Protein AF-A0A5J4XWK2-F1 (afdb_monomer)

Nearest PDB structures (foldseek):
  2ktv-assembly1_A  TM=3.566E-01  e=5.153E+00  Homo sapiens
  7o80-assembly1_By  TM=2.526E-01  e=8.162E+00  Oryctolagus cuniculus
  2cu1-assembly1_A  TM=2.802E-01  e=8.162E+00  Homo sapiens

Secondary structure (DSSP, 8-state):
--PPP-PPPP--------S-HHHHHHHHHHHHHHHTTS--HHHHHHHHHHHHHHHHHHHHHHTT---TTTT-EE-TTT--EESEEEEEE-STT-PPEEEEHHHHHHHSTT-TT--TT-TT-EEEEEEE-HHHHTTS-STTSS-------SS-SS---------

Solvent-accessible surface area (backbone atoms only — not comparable to full-atom values): 10578 Å² total; per-residue (Å²): 143,81,86,84,81,84,83,75,85,81,82,76,78,80,80,72,79,76,86,65,71,66,67,55,52,56,49,53,52,54,55,54,60,50,59,69,70,73,57,50,74,65,55,52,49,54,51,50,50,52,52,51,51,54,51,48,52,56,48,35,52,72,75,62,66,56,62,90,72,55,70,46,46,61,17,75,85,74,67,46,73,37,52,54,31,36,32,28,24,69,45,93,80,71,52,80,40,38,28,32,73,80,56,40,41,75,60,21,75,68,39,80,77,34,38,92,92,28,78,53,29,40,75,65,54,79,46,68,26,72,80,56,65,80,69,66,75,79,84,74,66,93,70,85,76,77,88,82,86,82,88,84,88,82,88,90,87,86,85,88,83,78,137

pLDDT: mean 73.89, std 17.52, range [43.47, 96.62]

Sequence (163 aa):
MQGMQFSHPHKVPCLCKQLTTVTTRVHLGRVMATALRNETPEQRAARKEQIKAQKADKRARREGHVPDEYGQKQCSLCDQLKDLLIRCQIDKTEKWHMVCGKCWKKVSGGVVDGDDDHPDYRYGGLWKNLHKADKLPDSLHEGDIRADSLDNLETHHANQGTP

Foldseek 3Di:
DDDDDDDDDDDDDPPPPDDDPPVVVVVVVVVVVVVVVPDDPVNVVVVVVVVVVVVVVVVCLVVLVDDPQPQFDAFPPPRDTDQKWWWKFQDPVPDTGTHDPVVVCVRQVVDQCRDPVRPRIDTDDMHGRPSCPVPDPPPPPPDPPDPPPDPPPDDDDDDDDDD

Structure (mmCIF, N/CA/C/O backbone):
data_AF-A0A5J4XWK2-F1
#
_entry.id   AF-A0A5J4XWK2-F1
#
loop_
_atom_site.group_PDB
_atom_site.id
_atom_site.type_symbol
_atom_site.label_atom_id
_atom_site.label_alt_id
_atom_site.label_comp_id
_atom_site.label_asym_id
_atom_site.label_entity_id
_atom_site.label_seq_id
_atom_site.pdbx_PDB_ins_code
_atom_site.Cartn_x
_atom_site.Cartn_y
_atom_site.Cartn_z
_atom_site.occupancy
_atom_site.B_iso_or_equiv
_atom_site.auth_seq_id
_atom_site.auth_comp_id
_atom_site.auth_asym_id
_atom_site.auth_atom_id
_atom_site.pdbx_PDB_model_num
ATOM 1 N N . MET A 1 1 ? -8.600 28.189 -50.561 1.00 47.72 1 MET A N 1
ATOM 2 C CA . MET A 1 1 ? -9.198 28.811 -49.360 1.00 47.72 1 MET A CA 1
ATOM 3 C C . MET A 1 1 ? -10.215 27.854 -48.754 1.00 47.72 1 MET A C 1
ATOM 5 O O . MET A 1 1 ? -11.353 27.853 -49.192 1.00 47.72 1 MET A O 1
ATOM 9 N N . GLN A 1 2 ? -9.813 27.019 -47.794 1.00 49.72 2 GLN A N 1
ATOM 10 C CA . GLN A 1 2 ? -10.737 26.269 -46.934 1.00 49.72 2 GLN A CA 1
ATOM 11 C C . GLN A 1 2 ? -10.143 26.290 -45.523 1.00 49.72 2 GLN A C 1
ATOM 13 O O . GLN A 1 2 ? -9.110 25.679 -45.268 1.00 49.72 2 GLN A O 1
ATOM 18 N N . GLY A 1 3 ? -10.741 27.103 -44.651 1.00 44.50 3 GLY A N 1
ATOM 19 C CA . GLY A 1 3 ? -10.382 27.196 -43.241 1.00 44.50 3 GLY A CA 1
ATOM 20 C C . GLY A 1 3 ? -11.044 26.062 -42.469 1.00 44.50 3 GLY A C 1
ATOM 21 O O . GLY A 1 3 ? -12.269 25.970 -42.439 1.00 44.50 3 GLY A O 1
ATOM 22 N N . MET A 1 4 ? -10.236 25.200 -41.857 1.00 56.56 4 MET A N 1
ATOM 23 C CA . MET A 1 4 ? -10.709 24.197 -40.908 1.00 56.56 4 MET A CA 1
ATOM 24 C C . MET A 1 4 ? -10.939 24.870 -39.554 1.00 56.56 4 MET A C 1
ATOM 26 O O . MET A 1 4 ? -10.028 25.432 -38.949 1.00 56.56 4 MET A O 1
ATOM 30 N N . GLN A 1 5 ? -12.195 24.854 -39.120 1.00 53.56 5 GLN A N 1
ATOM 31 C CA . GLN A 1 5 ? -12.656 25.395 -37.849 1.00 53.56 5 GLN A CA 1
ATOM 32 C C . GLN A 1 5 ? -12.264 24.433 -36.717 1.00 53.56 5 GLN A C 1
ATOM 34 O O . GLN A 1 5 ? -12.588 23.249 -36.769 1.00 53.56 5 GLN A O 1
ATOM 39 N N . PHE A 1 6 ? -11.576 24.939 -35.691 1.00 45.97 6 PHE A N 1
ATOM 40 C CA . PHE A 1 6 ? -11.291 24.199 -34.461 1.00 45.97 6 PHE A CA 1
ATOM 41 C C . PHE A 1 6 ? -12.474 24.317 -33.488 1.00 45.97 6 PHE A C 1
ATOM 43 O O . PHE A 1 6 ? -12.708 25.361 -32.871 1.00 45.97 6 PHE A O 1
ATOM 50 N N . SER A 1 7 ? -13.220 23.226 -33.346 1.00 57.22 7 SER A N 1
ATOM 51 C CA . SER A 1 7 ? -14.280 23.055 -32.352 1.00 57.22 7 SER A CA 1
ATOM 52 C C . SER A 1 7 ? -13.683 23.029 -30.942 1.00 57.22 7 SER A C 1
ATOM 54 O O . SER A 1 7 ? -12.897 22.146 -30.603 1.00 57.22 7 SER A O 1
ATOM 56 N N . HIS A 1 8 ? -14.055 23.999 -30.110 1.00 60.34 8 HIS A N 1
ATOM 57 C CA . HIS A 1 8 ? -13.674 24.055 -28.698 1.00 60.34 8 HIS A CA 1
ATOM 58 C C . HIS A 1 8 ? -14.470 23.014 -27.885 1.00 60.34 8 HIS A C 1
ATOM 60 O O . HIS A 1 8 ? -15.675 22.876 -28.111 1.00 60.34 8 HIS A O 1
ATOM 66 N N . PRO A 1 9 ? -13.875 22.315 -26.901 1.00 58.69 9 PRO A N 1
ATOM 67 C CA . PRO A 1 9 ? -14.642 21.467 -25.998 1.00 58.69 9 PRO A CA 1
ATOM 68 C C . PRO A 1 9 ? -15.485 22.318 -25.039 1.00 58.69 9 PRO A C 1
ATOM 70 O O . PRO A 1 9 ? -14.985 23.190 -24.325 1.00 58.69 9 PRO A O 1
ATOM 73 N N . HIS A 1 10 ? -16.787 22.035 -25.019 1.00 52.84 10 HIS A N 1
ATOM 74 C CA . HIS A 1 10 ? -17.745 22.631 -24.099 1.00 52.84 10 HIS A CA 1
ATOM 75 C C . HIS A 1 10 ? -17.364 22.330 -22.645 1.00 52.84 10 HIS A C 1
ATOM 77 O O . HIS A 1 10 ? -17.286 21.184 -22.203 1.00 52.84 10 HIS A O 1
ATOM 83 N N . LYS A 1 11 ? -17.163 23.409 -21.891 1.00 52.50 11 LYS A N 1
ATOM 84 C CA . LYS A 1 11 ? -16.982 23.434 -20.443 1.00 52.50 11 LYS A CA 1
ATOM 85 C C . LYS A 1 11 ? -18.286 22.954 -19.790 1.00 52.50 11 LYS A C 1
ATOM 87 O O . LYS A 1 11 ? -19.243 23.716 -19.704 1.00 52.50 11 LYS A O 1
ATOM 92 N N . VAL A 1 12 ? -18.347 21.694 -19.360 1.00 61.22 12 VAL A N 1
ATOM 93 C CA . VAL A 1 12 ? -19.447 21.190 -18.521 1.00 61.22 12 VAL A CA 1
ATOM 94 C C . VAL A 1 12 ? -19.398 21.905 -17.166 1.00 61.22 12 VAL A C 1
ATOM 96 O O . VAL A 1 12 ? -18.394 21.780 -16.458 1.00 61.22 12 VAL A O 1
ATOM 99 N N . PRO A 1 13 ? -20.434 22.667 -16.768 1.00 53.72 13 PRO A N 1
ATOM 100 C CA . PRO A 1 13 ? -20.499 23.202 -15.421 1.00 53.72 13 PRO A CA 1
ATOM 101 C C . PRO A 1 13 ? -20.712 22.049 -14.437 1.00 53.72 13 PRO A C 1
ATOM 103 O O . PRO A 1 13 ? -21.704 21.323 -14.485 1.00 53.72 13 PRO A O 1
ATOM 106 N N . CYS A 1 14 ? -19.752 21.896 -13.527 1.00 43.47 14 CYS A N 1
ATOM 107 C CA . CYS A 1 14 ? -19.886 21.088 -12.328 1.00 43.47 14 CYS A CA 1
ATOM 108 C C . CYS A 1 14 ? -21.063 21.640 -11.510 1.00 43.47 14 CYS A C 1
ATOM 110 O O . CYS A 1 14 ? -20.942 22.676 -10.853 1.00 43.47 14 CYS A O 1
ATOM 112 N N . LEU A 1 15 ? -22.211 20.957 -11.560 1.00 52.22 15 LEU A N 1
ATOM 113 C CA . LEU A 1 15 ? -23.298 21.119 -10.597 1.00 52.22 15 LEU A CA 1
ATOM 114 C C . LEU A 1 15 ? -22.803 20.615 -9.234 1.00 52.22 15 LEU A C 1
ATOM 116 O O . LEU A 1 15 ? -23.097 19.503 -8.792 1.00 52.22 15 LEU A O 1
ATOM 120 N N . CYS A 1 16 ? -22.013 21.459 -8.574 1.00 46.78 16 CYS A N 1
ATOM 121 C CA . CYS A 1 16 ? -21.801 21.416 -7.141 1.00 46.78 16 CYS A CA 1
ATOM 122 C C . CYS A 1 16 ? -23.183 21.504 -6.488 1.00 46.78 16 CYS A C 1
ATOM 124 O O . CYS A 1 16 ? -23.835 22.548 -6.502 1.00 46.78 16 CYS A O 1
ATOM 126 N N . LYS A 1 17 ? -23.659 20.357 -6.003 1.00 52.34 17 LYS A N 1
ATOM 127 C CA . LYS A 1 17 ? -24.935 20.186 -5.318 1.00 52.34 17 LYS A CA 1
ATOM 128 C C . LYS A 1 17 ? -25.009 21.171 -4.155 1.00 52.34 17 LYS A C 1
ATOM 130 O O . LYS A 1 17 ? -24.355 21.003 -3.129 1.00 52.34 17 LYS A O 1
ATOM 135 N N . GLN A 1 18 ? -25.817 22.202 -4.343 1.00 53.28 18 GLN A N 1
ATOM 136 C CA . GLN A 1 18 ? -26.178 23.157 -3.315 1.00 53.28 18 GLN A CA 1
ATOM 137 C C . GLN A 1 18 ? -27.017 22.447 -2.234 1.00 53.28 18 GLN A C 1
ATOM 139 O O . GLN A 1 18 ? -28.045 21.843 -2.516 1.00 53.28 18 GLN A O 1
ATOM 144 N N . LEU A 1 19 ? -26.534 22.527 -0.991 1.00 52.94 19 LEU A N 1
ATOM 145 C CA . LEU A 1 19 ? -27.322 22.811 0.217 1.00 52.94 19 LEU A CA 1
ATOM 146 C C . LEU A 1 19 ? -28.577 21.945 0.494 1.00 52.94 19 LEU A C 1
ATOM 148 O O . LEU A 1 19 ? -29.699 22.421 0.393 1.00 52.94 19 LEU A O 1
ATOM 152 N N . THR A 1 20 ? -28.398 20.719 1.008 1.00 52.94 20 THR A N 1
ATOM 153 C CA . THR A 1 20 ? -29.432 20.006 1.814 1.00 52.94 20 THR A CA 1
ATOM 154 C C . THR A 1 20 ? -28.870 19.257 3.039 1.00 52.94 20 THR A C 1
ATOM 156 O O . THR A 1 20 ? -29.574 18.520 3.733 1.00 52.94 20 THR A O 1
ATOM 159 N N . THR A 1 21 ? -27.592 19.453 3.364 1.00 52.62 21 THR A N 1
ATOM 160 C CA . THR A 1 21 ? -26.864 18.681 4.389 1.00 52.62 21 THR A CA 1
ATOM 161 C C . THR A 1 21 ? -27.177 19.068 5.837 1.00 52.62 21 THR A C 1
ATOM 163 O O . THR A 1 21 ? -26.864 18.302 6.746 1.00 52.62 21 THR A O 1
ATOM 166 N N . 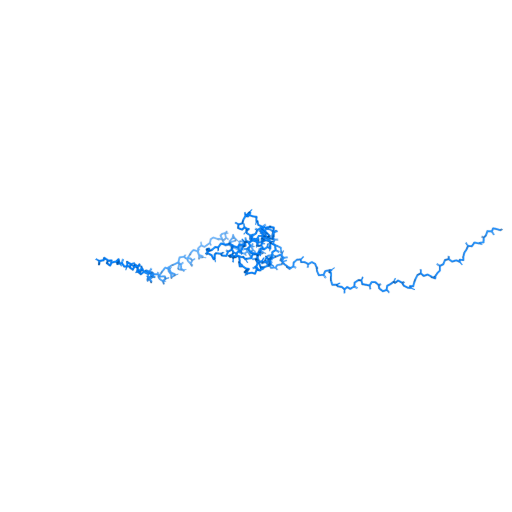VAL A 1 22 ? -27.792 20.226 6.091 1.00 52.53 22 VAL A N 1
ATOM 167 C CA . VAL A 1 22 ? -28.034 20.704 7.467 1.00 52.53 22 VAL A CA 1
ATOM 168 C C . VAL A 1 22 ? -29.294 20.071 8.071 1.00 52.53 22 VAL A C 1
ATOM 170 O O . VAL A 1 22 ? -29.257 19.577 9.198 1.00 52.53 22 VAL A O 1
ATOM 173 N N . THR A 1 23 ? -30.388 19.988 7.310 1.00 51.50 23 THR A N 1
ATOM 174 C CA . THR A 1 23 ? -31.682 19.467 7.792 1.00 51.50 23 THR A CA 1
ATOM 175 C C . THR A 1 23 ? -31.649 17.956 8.044 1.00 51.50 23 THR A C 1
ATOM 177 O O . THR A 1 23 ? -32.194 17.470 9.036 1.00 51.50 23 THR A O 1
ATOM 180 N N . THR A 1 24 ? -30.945 17.206 7.194 1.00 55.03 24 THR A N 1
ATOM 181 C CA . THR A 1 24 ? -30.753 15.753 7.341 1.00 55.03 24 THR A CA 1
ATOM 182 C C . THR A 1 24 ? -29.937 15.409 8.586 1.00 55.03 24 THR A C 1
ATOM 184 O O . THR A 1 24 ? -30.278 14.473 9.305 1.00 55.03 24 THR A O 1
ATOM 187 N N . ARG A 1 25 ? -28.913 16.205 8.913 1.00 57.25 25 ARG A N 1
ATOM 188 C CA . ARG A 1 25 ? -28.037 15.981 10.074 1.00 57.25 25 ARG A CA 1
ATOM 189 C C . ARG A 1 25 ? -28.760 16.154 11.414 1.00 57.25 25 ARG A C 1
ATOM 191 O O . ARG A 1 25 ? -28.565 15.345 12.319 1.00 57.25 25 ARG A O 1
ATOM 198 N N . VAL A 1 26 ? -29.622 17.167 11.529 1.00 58.78 26 VAL A N 1
ATOM 199 C CA . VAL A 1 26 ? -30.429 17.409 12.742 1.00 58.78 26 VAL A CA 1
ATOM 200 C C . VAL A 1 26 ? -31.506 16.335 12.905 1.00 58.78 26 VAL A C 1
ATOM 202 O O . VAL A 1 26 ? -31.720 15.840 14.014 1.00 58.78 26 VAL A O 1
ATOM 205 N N . HIS A 1 27 ? -32.147 15.923 11.806 1.00 58.16 27 HIS A N 1
ATOM 206 C CA . HIS A 1 27 ? -33.162 14.875 11.853 1.00 58.16 27 HIS A CA 1
ATOM 207 C C . HIS A 1 27 ? -32.547 13.523 12.238 1.00 58.16 27 HIS A C 1
ATOM 209 O O . HIS A 1 27 ? -32.985 12.938 13.227 1.00 58.16 27 HIS A O 1
ATOM 215 N N . LEU A 1 28 ? -31.470 13.083 11.565 1.00 57.81 28 LEU A N 1
ATOM 216 C CA . LEU A 1 28 ? -30.747 11.851 11.920 1.00 57.81 28 LEU A CA 1
ATOM 217 C C . LEU A 1 28 ? -30.283 11.851 13.384 1.00 57.81 28 LEU A C 1
ATOM 219 O O . LEU A 1 28 ? -30.434 10.840 14.070 1.00 57.81 28 LEU A O 1
ATOM 223 N N . GLY A 1 29 ? -29.777 12.981 13.890 1.00 57.59 29 GLY A N 1
ATOM 224 C CA . GLY A 1 29 ? -29.388 13.115 15.296 1.00 57.59 29 GLY A CA 1
ATOM 225 C C . GLY A 1 29 ? -30.552 12.886 16.269 1.00 57.59 29 GLY A C 1
ATOM 226 O O . GLY A 1 29 ? -30.382 12.223 17.293 1.00 57.59 29 GLY A O 1
ATOM 227 N N . ARG A 1 30 ? -31.757 13.365 15.937 1.00 58.62 30 ARG A N 1
ATOM 228 C CA . ARG A 1 30 ? -32.962 13.200 16.766 1.00 58.62 30 ARG A CA 1
ATOM 229 C C . ARG A 1 30 ? -33.516 11.768 16.737 1.00 58.62 30 ARG A C 1
ATOM 231 O O . ARG A 1 30 ? -33.945 11.277 17.784 1.00 58.62 30 ARG A O 1
ATOM 238 N N . VAL A 1 31 ? -33.468 11.084 15.589 1.00 58.12 31 VAL A N 1
ATOM 239 C CA . VAL A 1 31 ? -33.918 9.678 15.468 1.00 58.12 31 VAL A CA 1
ATOM 240 C C . VAL A 1 31 ? -32.948 8.719 16.175 1.00 58.12 31 VAL A C 1
ATOM 242 O O . VAL A 1 31 ? -33.362 7.843 16.929 1.00 58.12 31 VAL A O 1
ATOM 245 N N . MET A 1 32 ? -31.637 8.942 16.038 1.00 60.31 32 MET A N 1
ATOM 246 C CA . MET A 1 32 ? -30.613 8.166 16.754 1.00 60.31 32 MET A CA 1
ATOM 247 C C . MET A 1 32 ? -30.716 8.354 18.276 1.00 60.31 32 MET A C 1
ATOM 249 O O . MET A 1 32 ? -30.641 7.392 19.037 1.00 60.31 32 MET A O 1
ATOM 253 N N . ALA A 1 33 ? -30.961 9.583 18.742 1.00 59.22 33 ALA A N 1
ATOM 254 C CA . ALA A 1 33 ? -31.097 9.879 20.167 1.00 59.22 33 ALA A CA 1
ATOM 255 C C . ALA A 1 33 ? -32.391 9.339 20.806 1.00 59.22 33 ALA A C 1
ATOM 257 O O . ALA A 1 33 ? -32.466 9.258 22.031 1.00 59.22 33 ALA A O 1
ATOM 258 N N . THR A 1 34 ? -33.425 9.023 20.024 1.00 60.00 34 THR A N 1
ATOM 259 C CA . THR A 1 34 ? -34.661 8.394 20.527 1.00 60.00 34 THR A CA 1
ATOM 260 C C . THR A 1 34 ? -34.532 6.871 20.575 1.00 60.00 34 THR A C 1
ATOM 262 O O . THR A 1 34 ? -34.929 6.276 21.574 1.00 60.00 34 THR A O 1
ATOM 265 N N . ALA A 1 35 ? -33.861 6.255 19.596 1.00 58.56 35 ALA A N 1
ATOM 266 C CA . ALA A 1 35 ? -33.528 4.827 19.618 1.00 58.56 35 ALA A CA 1
ATOM 267 C C . ALA A 1 35 ? -32.656 4.427 20.829 1.00 58.56 35 ALA A C 1
ATOM 269 O O . ALA A 1 35 ? -32.909 3.402 21.450 1.00 58.56 35 ALA A O 1
ATOM 270 N N . LEU A 1 36 ? -31.702 5.278 21.236 1.00 58.31 36 LEU A N 1
ATOM 271 C CA . LEU A 1 36 ? -30.866 5.054 22.430 1.00 58.31 36 LEU A CA 1
ATOM 272 C C . LEU A 1 36 ? -31.629 5.187 23.769 1.00 58.31 36 LEU A C 1
ATOM 274 O O . LEU A 1 36 ? -31.145 4.739 24.807 1.00 58.31 36 LEU A O 1
ATOM 278 N N . ARG A 1 37 ? -32.803 5.837 23.788 1.00 60.62 37 ARG A N 1
ATOM 279 C CA . ARG A 1 37 ? -33.574 6.084 25.023 1.00 60.62 37 ARG A CA 1
ATOM 280 C C . ARG A 1 37 ? -34.509 4.929 25.398 1.00 60.62 37 ARG A C 1
ATOM 282 O O . ARG A 1 37 ? -34.734 4.725 26.586 1.00 60.62 37 ARG A O 1
ATOM 289 N N . ASN A 1 38 ? -34.960 4.141 24.420 1.00 70.69 38 ASN A N 1
ATOM 290 C CA . ASN A 1 38 ? -35.862 2.994 24.608 1.00 70.69 38 ASN A CA 1
ATOM 291 C C . ASN A 1 38 ? -35.157 1.627 24.470 1.00 70.69 38 ASN A C 1
ATOM 293 O O . ASN A 1 38 ? -35.803 0.627 24.174 1.00 70.69 38 ASN A O 1
ATOM 297 N N . GLU A 1 39 ? -33.836 1.570 24.661 1.00 75.81 39 GLU A N 1
ATOM 298 C CA . GLU A 1 39 ? -33.077 0.314 24.588 1.00 75.81 39 GLU A CA 1
ATOM 299 C C . GLU A 1 39 ? -33.448 -0.632 25.742 1.00 75.81 39 GLU A C 1
ATOM 301 O O . GLU A 1 39 ? -33.387 -0.232 26.913 1.00 75.81 39 GLU A O 1
ATOM 306 N N . THR A 1 40 ? -33.747 -1.896 25.429 1.00 88.25 40 THR A N 1
ATOM 307 C CA . THR A 1 40 ? -33.893 -2.957 26.437 1.00 88.25 40 THR A CA 1
ATOM 308 C C . THR A 1 40 ? -32.550 -3.222 27.134 1.00 88.25 40 THR A C 1
ATOM 310 O O . THR A 1 40 ? -31.482 -2.937 26.576 1.00 88.25 40 THR A O 1
ATOM 313 N N . PRO A 1 41 ? -32.541 -3.764 28.367 1.00 87.12 41 PRO A N 1
ATOM 314 C CA . PRO A 1 41 ? -31.296 -4.117 29.054 1.00 87.12 41 PRO A CA 1
ATOM 315 C C . PRO A 1 41 ? -30.401 -5.060 28.229 1.00 87.12 41 PRO A C 1
ATOM 317 O O . PRO A 1 41 ? -29.181 -4.900 28.243 1.00 87.12 41 PRO A O 1
ATOM 320 N N . GLU A 1 42 ? -30.993 -5.966 27.449 1.00 87.12 42 GLU A N 1
ATOM 321 C CA . GLU A 1 42 ? -30.288 -6.867 26.527 1.00 87.12 42 GLU A CA 1
ATOM 322 C C . GLU A 1 42 ? -29.597 -6.110 25.384 1.00 87.12 42 GLU A C 1
ATOM 324 O O . GLU A 1 42 ? -28.416 -6.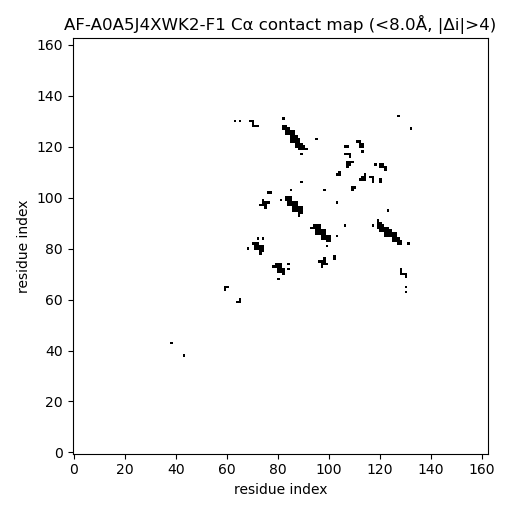328 25.119 1.00 87.12 42 GLU A O 1
ATOM 329 N N . GLN A 1 43 ? -30.280 -5.143 24.761 1.00 87.31 43 GLN A N 1
ATOM 330 C CA . GLN A 1 43 ? -29.690 -4.288 23.723 1.00 87.31 43 GLN A CA 1
ATOM 331 C C . GLN A 1 43 ? -28.516 -3.460 24.268 1.00 87.31 43 GLN A C 1
ATOM 333 O O . GLN A 1 43 ? -27.487 -3.303 23.603 1.00 87.31 43 GLN A O 1
ATOM 338 N N . ARG A 1 44 ? -28.622 -2.977 25.513 1.00 86.31 44 ARG A N 1
ATOM 339 C CA . ARG A 1 44 ? -27.530 -2.265 26.200 1.00 86.31 44 ARG A CA 1
ATOM 340 C C . ARG A 1 44 ? -26.343 -3.180 26.493 1.00 86.31 44 ARG A C 1
ATOM 342 O O . ARG A 1 44 ? -25.201 -2.734 26.357 1.00 86.31 44 ARG A O 1
ATOM 349 N N . ALA A 1 45 ? -26.592 -4.421 26.909 1.00 89.12 45 ALA A N 1
ATOM 350 C CA . ALA A 1 45 ? -25.549 -5.417 27.144 1.00 89.12 45 ALA A CA 1
ATOM 351 C C . ALA A 1 45 ? -24.812 -5.751 25.838 1.00 89.12 4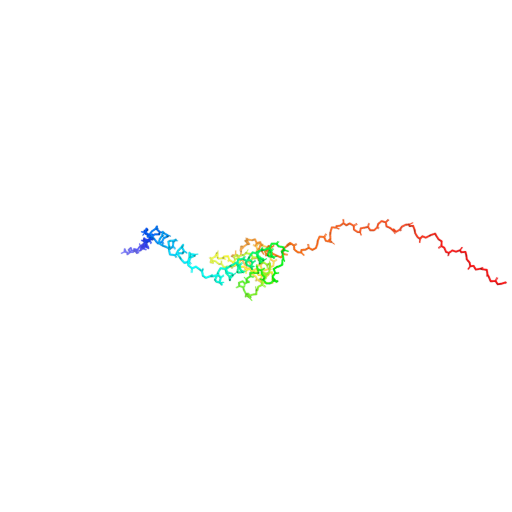5 ALA A C 1
ATOM 353 O O . ALA A 1 45 ? -23.598 -5.553 25.768 1.00 89.12 45 ALA A O 1
ATOM 354 N N . ALA A 1 46 ? -25.548 -6.081 24.772 1.00 90.75 46 ALA A N 1
ATOM 355 C CA . ALA A 1 46 ? -24.986 -6.365 23.452 1.00 90.75 46 ALA A CA 1
ATOM 356 C C . ALA A 1 46 ? -24.147 -5.192 22.912 1.00 90.75 46 ALA A C 1
ATOM 358 O O . ALA A 1 46 ? -23.029 -5.376 22.427 1.00 90.75 46 ALA A O 1
ATOM 359 N N . ARG A 1 47 ? -24.625 -3.949 23.060 1.00 88.81 47 ARG A N 1
ATOM 360 C CA . ARG A 1 47 ?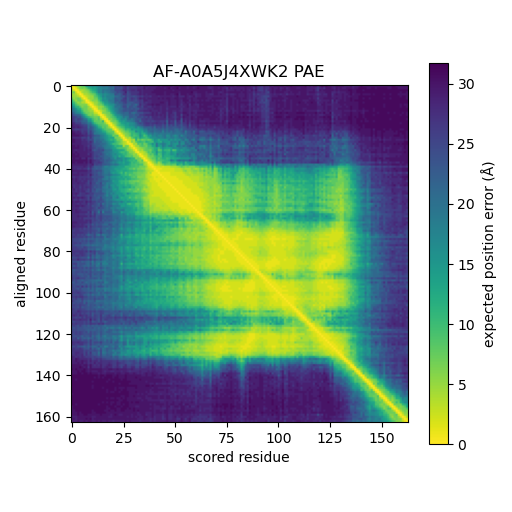 -23.859 -2.756 22.663 1.00 88.81 47 ARG A CA 1
ATOM 361 C C . ARG A 1 47 ? -22.575 -2.589 23.482 1.00 88.81 47 ARG A C 1
ATOM 363 O O . ARG A 1 47 ? -21.531 -2.254 22.921 1.00 88.81 47 ARG A O 1
ATOM 370 N N . LYS A 1 48 ? -22.621 -2.804 24.802 1.00 91.75 48 LYS A N 1
ATOM 371 C CA . LYS A 1 48 ? -21.424 -2.747 25.664 1.00 91.75 48 LYS A CA 1
ATOM 372 C C . LYS A 1 48 ? -20.410 -3.823 25.279 1.00 91.75 48 LYS A C 1
ATOM 374 O O . LYS A 1 48 ? -19.218 -3.520 25.229 1.00 91.75 48 LYS A O 1
ATOM 379 N N . GLU A 1 49 ? -20.869 -5.031 24.976 1.00 92.88 49 GLU A N 1
ATOM 380 C CA . GLU A 1 49 ? -20.030 -6.137 24.508 1.00 92.88 49 GLU A CA 1
ATOM 381 C C . GLU A 1 49 ? -19.368 -5.815 23.170 1.00 92.88 49 GLU A C 1
ATOM 383 O O . GLU A 1 49 ? -18.148 -5.921 23.061 1.00 92.88 49 GLU A O 1
ATOM 388 N N . GLN A 1 50 ? -20.122 -5.301 22.195 1.00 92.50 50 GLN A N 1
ATOM 389 C CA . GLN A 1 50 ? -19.572 -4.852 20.912 1.00 92.50 50 GLN A CA 1
ATOM 390 C C . GLN A 1 50 ? -18.535 -3.739 21.090 1.00 92.50 50 GLN A C 1
ATOM 392 O O . GLN A 1 50 ? -17.457 -3.791 20.499 1.00 92.50 50 GLN A O 1
ATOM 397 N N . ILE A 1 51 ? -18.809 -2.744 21.941 1.00 93.88 51 ILE A N 1
ATOM 398 C CA . ILE A 1 51 ? -17.850 -1.669 22.233 1.00 93.88 51 ILE A CA 1
ATOM 399 C C . ILE A 1 51 ? -16.596 -2.233 22.914 1.00 93.88 51 ILE A C 1
ATOM 401 O O . ILE A 1 51 ? -15.485 -1.809 22.589 1.00 93.88 51 ILE A O 1
ATOM 405 N N . LYS A 1 52 ? -16.745 -3.173 23.854 1.00 96.00 52 LYS A N 1
ATOM 406 C CA . LYS A 1 52 ? -15.617 -3.830 24.529 1.00 96.00 52 LYS A CA 1
ATOM 407 C C . LYS A 1 52 ? -14.783 -4.637 23.533 1.00 96.00 52 LYS A C 1
ATOM 409 O O . LYS A 1 52 ? -13.565 -4.486 23.538 1.00 96.00 52 LYS A O 1
ATOM 414 N N . ALA A 1 53 ? -15.421 -5.395 22.644 1.00 92.56 53 ALA A N 1
ATOM 415 C CA . ALA A 1 53 ? -14.762 -6.152 21.583 1.00 92.56 53 ALA A CA 1
ATOM 416 C C . ALA A 1 53 ? -14.009 -5.231 20.608 1.00 92.56 53 ALA A C 1
ATOM 418 O O . ALA A 1 53 ? -12.823 -5.428 20.369 1.00 92.56 53 ALA A O 1
ATOM 419 N N . GLN A 1 54 ? -14.637 -4.150 20.132 1.00 92.81 54 GLN A N 1
ATOM 420 C CA . GLN A 1 54 ? -13.981 -3.164 19.261 1.00 92.81 54 GLN A CA 1
ATOM 421 C C . GLN A 1 54 ? -12.802 -2.459 19.945 1.00 92.81 54 GLN A C 1
ATOM 423 O O . GLN A 1 54 ? -11.806 -2.133 19.299 1.00 92.81 54 GLN A O 1
ATOM 428 N N . LYS A 1 55 ? -12.901 -2.177 21.250 1.00 95.06 55 LYS A N 1
ATOM 429 C CA . LYS A 1 55 ? -11.788 -1.604 22.022 1.00 95.06 55 LYS A CA 1
ATOM 430 C C . LYS A 1 55 ? -10.652 -2.610 22.204 1.00 95.06 55 LYS A C 1
ATOM 432 O O . LYS A 1 55 ? -9.497 -2.200 22.115 1.00 95.06 55 LYS A O 1
ATOM 437 N N . ALA A 1 56 ? -10.971 -3.881 22.445 1.00 90.81 56 ALA A N 1
ATOM 438 C CA . ALA A 1 56 ? -9.988 -4.956 22.541 1.00 90.81 56 ALA A CA 1
ATOM 439 C C . ALA A 1 56 ? -9.250 -5.156 21.207 1.00 90.81 56 ALA A C 1
ATOM 441 O O . ALA A 1 56 ? -8.025 -5.147 21.207 1.00 90.81 56 ALA A O 1
ATOM 442 N N . ASP A 1 57 ? -9.964 -5.193 20.077 1.00 85.88 57 ASP A N 1
ATOM 443 C CA . ASP A 1 57 ? -9.371 -5.247 18.729 1.00 85.88 57 ASP A CA 1
ATOM 444 C C . ASP A 1 57 ? -8.422 -4.066 18.471 1.00 85.88 57 ASP A C 1
ATOM 446 O O . ASP A 1 57 ? -7.265 -4.239 18.093 1.00 85.88 57 ASP A O 1
ATOM 450 N N . LYS A 1 58 ? -8.865 -2.837 18.766 1.00 87.56 58 LYS A N 1
ATOM 451 C CA . LYS A 1 58 ? -8.017 -1.642 18.625 1.00 87.56 58 LYS A CA 1
ATOM 452 C C . LYS A 1 58 ? -6.763 -1.700 19.497 1.00 87.56 58 LYS A C 1
ATOM 454 O O . LYS A 1 58 ? -5.735 -1.165 19.086 1.00 87.56 58 LYS A O 1
ATOM 459 N N . ARG A 1 59 ? -6.848 -2.287 20.695 1.00 87.75 59 ARG A N 1
ATOM 460 C CA . ARG A 1 59 ? -5.691 -2.486 21.575 1.00 87.75 59 ARG A CA 1
ATOM 461 C C . ARG A 1 59 ? -4.741 -3.531 20.985 1.00 87.75 59 ARG A C 1
ATOM 463 O O . ARG A 1 59 ? -3.577 -3.203 20.796 1.00 87.75 59 ARG A O 1
ATOM 470 N N . ALA A 1 60 ? -5.254 -4.689 20.574 1.00 83.88 60 ALA A N 1
ATOM 471 C CA . ALA A 1 60 ? -4.472 -5.737 19.918 1.00 83.88 60 ALA A CA 1
ATOM 472 C C . ALA A 1 60 ? -3.730 -5.216 18.671 1.00 83.88 60 ALA A C 1
ATOM 474 O O . ALA A 1 60 ? -2.542 -5.475 18.495 1.00 83.88 60 ALA A O 1
ATOM 475 N N . ARG A 1 61 ? -4.386 -4.382 17.850 1.00 82.44 61 ARG A N 1
ATOM 476 C CA . ARG A 1 61 ? -3.767 -3.748 16.671 1.00 82.44 61 ARG A CA 1
ATOM 477 C C . ARG A 1 61 ? -2.610 -2.809 17.012 1.00 82.44 61 ARG A C 1
ATOM 479 O O . ARG A 1 61 ? -1.680 -2.699 16.222 1.00 82.44 61 ARG A O 1
ATOM 486 N N . ARG A 1 62 ? -2.668 -2.121 18.158 1.00 80.38 62 ARG A N 1
ATOM 487 C CA . ARG A 1 62 ? -1.580 -1.246 18.638 1.00 80.38 62 ARG A CA 1
ATOM 488 C C . ARG A 1 62 ? -0.430 -2.041 19.243 1.00 80.38 62 ARG A C 1
ATOM 490 O O . ARG A 1 62 ? 0.712 -1.653 19.073 1.00 80.38 62 ARG A O 1
ATOM 497 N N . GLU A 1 63 ? -0.740 -3.147 19.908 1.00 82.88 63 GLU A N 1
ATOM 498 C CA . GLU A 1 63 ? 0.237 -4.083 20.480 1.00 82.88 63 GLU A CA 1
ATOM 499 C C . GLU A 1 63 ? 0.888 -4.982 19.406 1.00 82.88 63 GLU A C 1
ATOM 501 O O . GLU A 1 63 ? 1.668 -5.872 19.723 1.00 82.88 63 GLU A O 1
ATOM 506 N N . GLY A 1 64 ? 0.579 -4.774 18.118 1.00 72.88 64 GLY A N 1
ATOM 507 C CA . GLY A 1 64 ? 1.172 -5.532 17.014 1.00 72.88 64 GLY A CA 1
ATOM 508 C C . GLY A 1 64 ? 0.614 -6.953 16.851 1.00 72.88 64 GLY A C 1
ATOM 509 O O . GLY A 1 64 ? 1.141 -7.732 16.047 1.00 72.88 64 GLY A O 1
ATOM 510 N N . HIS A 1 65 ? -0.469 -7.296 17.553 1.00 75.12 65 HIS A N 1
ATOM 511 C CA . HIS A 1 65 ? -1.245 -8.524 17.361 1.00 75.12 65 HIS A CA 1
ATOM 512 C C . HIS A 1 65 ? -2.197 -8.379 16.167 1.00 75.12 65 HIS A C 1
ATOM 514 O O . HIS A 1 65 ? -3.418 -8.458 16.294 1.00 75.12 65 HIS A O 1
ATOM 520 N N . VAL A 1 66 ? -1.622 -8.125 14.992 1.00 77.44 66 VAL A N 1
ATOM 521 C CA . VAL A 1 66 ? -2.345 -8.101 13.719 1.00 77.44 66 VAL A CA 1
ATOM 522 C C . VAL A 1 66 ? -2.077 -9.382 12.923 1.00 77.44 66 VAL A C 1
ATOM 524 O O . VAL A 1 66 ? -0.959 -9.905 12.992 1.00 77.44 66 VAL A O 1
ATOM 527 N N . PRO A 1 67 ? -3.072 -9.892 12.172 1.00 80.50 67 PRO A N 1
ATOM 528 C CA . PRO A 1 67 ? -2.872 -10.989 11.228 1.00 80.50 67 PRO A CA 1
ATOM 529 C C . PRO A 1 67 ? -1.759 -10.680 10.221 1.00 80.50 67 PRO A C 1
ATOM 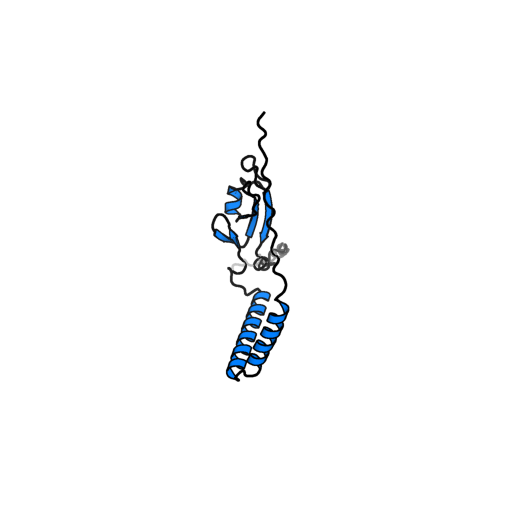531 O O . PRO A 1 67 ? -1.490 -9.517 9.927 1.00 80.50 67 PRO A O 1
ATOM 534 N N . ASP A 1 68 ? -1.133 -11.716 9.662 1.00 77.56 68 ASP A N 1
ATOM 535 C CA . ASP A 1 68 ? -0.014 -11.563 8.723 1.00 77.56 68 ASP A CA 1
ATOM 536 C C . ASP A 1 68 ? -0.383 -10.738 7.481 1.00 77.56 68 ASP A C 1
ATOM 538 O O . ASP A 1 68 ? 0.368 -9.864 7.060 1.00 77.56 68 ASP A O 1
ATOM 542 N N . GLU A 1 69 ? -1.598 -10.949 6.982 1.00 83.56 69 GLU A N 1
ATOM 543 C CA . GLU A 1 69 ? -2.146 -10.301 5.788 1.00 83.56 69 GLU A CA 1
ATOM 544 C C . GLU A 1 69 ? -2.564 -8.841 6.031 1.00 83.56 69 GLU A C 1
ATOM 546 O O . GLU A 1 69 ? -2.900 -8.096 5.104 1.00 83.56 69 GLU A O 1
ATOM 551 N N . TYR A 1 70 ? -2.571 -8.402 7.291 1.00 86.00 70 TYR A N 1
ATOM 552 C CA . TYR A 1 70 ? -3.076 -7.091 7.653 1.00 86.00 70 TYR A CA 1
ATOM 553 C C . TYR A 1 70 ? -2.140 -5.978 7.158 1.00 86.00 70 TYR A C 1
ATOM 555 O O . TYR A 1 70 ? -0.980 -5.862 7.556 1.00 86.00 70 TYR A O 1
ATOM 563 N N . GLY A 1 71 ? -2.684 -5.110 6.304 1.00 87.44 71 GLY A N 1
ATOM 564 C CA . GLY A 1 71 ? -1.966 -3.965 5.747 1.00 87.44 71 GLY A CA 1
ATOM 565 C C . GLY A 1 71 ? -1.180 -4.260 4.472 1.00 87.44 71 GLY A C 1
ATOM 566 O O . GLY A 1 71 ? -0.558 -3.335 3.955 1.00 87.44 71 GLY A O 1
ATOM 567 N N . GLN A 1 72 ? -1.226 -5.484 3.935 1.00 92.31 72 GLN A N 1
ATOM 568 C CA . GLN A 1 72 ? -0.615 -5.805 2.645 1.00 92.31 72 GLN A CA 1
ATOM 569 C C . GLN A 1 72 ? -1.305 -5.066 1.490 1.00 92.31 72 GLN A C 1
ATOM 571 O O . GLN A 1 72 ? -2.506 -4.780 1.527 1.00 92.31 72 GLN A O 1
ATOM 576 N N . LYS A 1 73 ? -0.543 -4.758 0.434 1.00 93.94 73 LYS A N 1
ATOM 577 C CA . LYS A 1 73 ? -1.069 -4.145 -0.794 1.00 93.94 73 LYS A CA 1
ATOM 578 C C . LYS A 1 73 ? -0.840 -5.069 -1.984 1.00 93.94 73 LYS A C 1
ATOM 580 O O . LYS A 1 73 ? 0.170 -5.763 -2.070 1.00 93.94 73 LYS A O 1
ATOM 585 N N . GLN A 1 74 ? -1.798 -5.062 -2.901 1.00 96.00 74 GLN A N 1
ATOM 586 C CA . GLN A 1 74 ? -1.762 -5.855 -4.119 1.00 96.00 74 GLN A CA 1
ATOM 587 C C . GLN A 1 74 ? -0.800 -5.261 -5.156 1.00 96.00 74 GLN A C 1
ATOM 589 O O . GLN A 1 74 ? -0.809 -4.055 -5.415 1.00 96.00 74 GLN A O 1
ATOM 594 N N . CYS A 1 75 ? 0.016 -6.122 -5.763 1.00 96.62 75 CYS A N 1
ATOM 595 C CA . CYS A 1 75 ? 0.849 -5.775 -6.909 1.00 96.62 75 CYS A CA 1
ATOM 596 C C . CYS A 1 75 ? -0.000 -5.631 -8.179 1.00 96.62 75 CYS A C 1
ATOM 598 O O . CYS A 1 75 ? -0.732 -6.546 -8.520 1.00 96.62 75 CYS A O 1
ATOM 600 N N . SER A 1 76 ? 0.189 -4.562 -8.950 1.00 95.25 76 SER A N 1
ATOM 601 C CA . SER A 1 76 ? -0.578 -4.285 -10.175 1.00 95.25 76 SER A CA 1
ATOM 602 C C . SER A 1 76 ? -0.292 -5.221 -11.362 1.00 95.25 76 SER A C 1
ATOM 604 O O . SER A 1 76 ? -0.992 -5.132 -12.359 1.00 95.25 76 SER A O 1
ATOM 606 N N . LEU A 1 77 ? 0.748 -6.065 -11.295 1.00 93.44 77 LEU A N 1
ATOM 607 C CA . LEU A 1 77 ? 1.166 -6.947 -12.399 1.00 93.44 77 LEU A CA 1
ATOM 608 C C . LEU A 1 77 ? 0.913 -8.433 -12.132 1.00 93.44 77 LEU A C 1
ATOM 610 O O . LEU A 1 77 ? 0.726 -9.198 -13.068 1.00 93.44 77 LEU A O 1
ATOM 614 N N . CYS A 1 78 ? 0.969 -8.860 -10.871 1.00 95.12 78 CYS A N 1
ATOM 615 C CA . CYS A 1 78 ? 0.783 -10.263 -10.496 1.00 95.12 78 CYS A CA 1
ATOM 616 C C . CYS A 1 78 ? -0.325 -10.476 -9.465 1.00 95.12 78 CYS A C 1
ATOM 618 O O . CYS A 1 78 ? -0.475 -11.593 -8.978 1.00 95.12 78 CYS A O 1
ATOM 620 N N . ASP A 1 79 ? -1.026 -9.409 -9.072 1.00 95.62 79 ASP A N 1
ATOM 621 C CA . ASP A 1 79 ? -2.145 -9.406 -8.123 1.00 95.62 79 ASP A CA 1
ATOM 622 C C . ASP A 1 79 ? -1.859 -10.047 -6.759 1.00 95.62 79 ASP A C 1
ATOM 624 O O . ASP A 1 79 ? -2.750 -10.307 -5.956 1.00 95.62 79 ASP A O 1
ATOM 628 N N . GLN A 1 80 ? -0.581 -10.243 -6.445 1.00 94.12 80 GLN A N 1
ATOM 629 C CA . GLN A 1 80 ? -0.152 -10.793 -5.173 1.00 94.12 80 GLN A CA 1
ATOM 630 C C . GLN A 1 80 ? -0.113 -9.705 -4.106 1.00 94.12 80 GLN A C 1
ATOM 632 O O . GLN A 1 80 ? 0.430 -8.619 -4.331 1.00 94.12 80 GLN A O 1
ATOM 637 N N . LEU A 1 81 ? -0.608 -10.042 -2.919 1.00 93.88 81 LEU A N 1
ATOM 638 C CA . LEU A 1 81 ? -0.427 -9.250 -1.711 1.00 93.88 81 LEU A CA 1
ATOM 639 C C . LEU A 1 81 ? 1.043 -9.305 -1.279 1.00 93.88 81 LEU A C 1
ATOM 641 O O . LEU A 1 81 ? 1.651 -10.381 -1.227 1.00 93.88 81 LEU A O 1
ATOM 645 N N . LYS A 1 82 ? 1.640 -8.135 -1.042 1.00 93.00 82 LYS A N 1
ATOM 646 C CA . LYS A 1 82 ? 3.015 -7.990 -0.550 1.00 93.00 82 LYS A CA 1
ATOM 647 C C . LYS A 1 82 ? 3.090 -6.870 0.485 1.00 93.00 82 LYS A C 1
ATOM 649 O O . LYS A 1 82 ? 2.314 -5.915 0.453 1.00 93.00 82 LYS A O 1
ATOM 654 N N . ASP A 1 83 ? 4.081 -6.975 1.360 1.00 91.75 83 ASP A N 1
ATOM 655 C CA . ASP A 1 83 ? 4.415 -5.958 2.365 1.00 91.75 83 ASP A CA 1
ATOM 656 C C . ASP A 1 83 ? 5.394 -4.895 1.852 1.00 91.75 83 ASP A C 1
ATOM 658 O O . ASP A 1 83 ? 5.563 -3.847 2.473 1.00 91.75 83 ASP A O 1
ATOM 662 N N . LEU A 1 84 ? 6.032 -5.161 0.709 1.00 92.50 84 LEU A N 1
ATOM 663 C CA . LEU A 1 84 ? 7.004 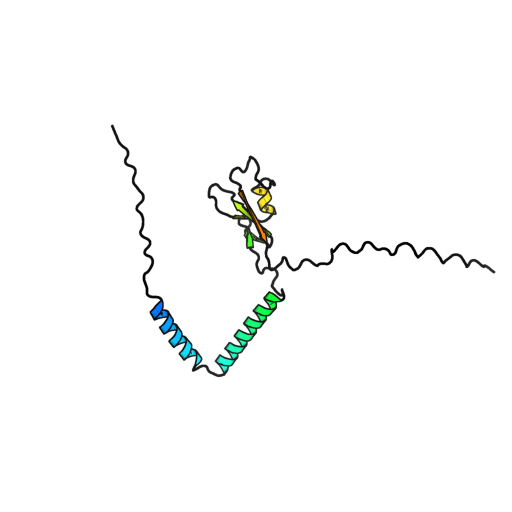-4.284 0.070 1.00 92.50 84 LEU A CA 1
ATOM 664 C C . LEU A 1 84 ? 6.682 -4.137 -1.416 1.00 92.50 84 LEU A C 1
ATOM 666 O O . LEU A 1 84 ? 6.739 -5.111 -2.176 1.00 92.50 84 LEU A O 1
ATOM 670 N N . LEU A 1 85 ? 6.340 -2.920 -1.828 1.00 95.50 85 LEU A N 1
ATOM 671 C CA . LEU A 1 85 ? 6.048 -2.588 -3.219 1.00 95.50 85 LEU A CA 1
ATOM 672 C C . LEU A 1 85 ? 6.782 -1.316 -3.618 1.00 95.50 85 LEU A C 1
ATOM 674 O O . LEU A 1 85 ? 7.040 -0.440 -2.805 1.00 95.50 85 LEU A O 1
ATOM 678 N N . ILE A 1 86 ? 7.094 -1.210 -4.894 1.00 94.44 86 ILE A N 1
ATOM 679 C CA . ILE A 1 86 ? 7.716 -0.061 -5.525 1.00 94.44 86 ILE A CA 1
ATOM 680 C C . ILE A 1 86 ? 6.615 0.694 -6.252 1.00 94.44 86 ILE A C 1
ATOM 682 O O . ILE A 1 86 ? 5.848 0.107 -7.018 1.00 94.44 86 ILE A O 1
ATOM 686 N N . ARG A 1 87 ? 6.516 1.991 -5.988 1.00 95.62 87 ARG A N 1
ATOM 687 C CA . ARG A 1 87 ? 5.658 2.887 -6.747 1.00 95.62 87 ARG A CA 1
ATOM 688 C C . ARG A 1 87 ? 6.425 3.323 -7.990 1.00 95.62 87 ARG A C 1
ATOM 690 O O . ARG A 1 87 ? 7.495 3.908 -7.854 1.00 95.62 87 ARG A O 1
ATOM 697 N N . CYS A 1 88 ? 5.891 3.072 -9.176 1.00 93.50 88 CYS A N 1
ATOM 698 C CA . CYS A 1 88 ? 6.517 3.481 -10.436 1.00 93.50 88 CYS A CA 1
ATOM 699 C C . CYS A 1 88 ? 5.476 3.831 -11.505 1.00 93.50 88 CYS A C 1
ATOM 701 O O . CYS A 1 88 ? 4.332 3.384 -11.426 1.00 93.50 88 CYS A O 1
ATOM 703 N N . GLN A 1 89 ? 5.870 4.636 -12.488 1.00 93.94 89 GLN A N 1
ATOM 704 C CA . GLN A 1 89 ? 5.163 4.761 -13.766 1.00 93.94 89 GLN A CA 1
ATOM 705 C C . GLN A 1 89 ? 5.858 3.846 -14.772 1.00 93.94 89 GLN A C 1
ATOM 707 O O . GLN A 1 89 ? 7.084 3.750 -14.749 1.00 93.94 89 GLN A O 1
ATOM 712 N N . ILE A 1 90 ? 5.076 3.145 -15.590 1.00 90.44 90 ILE A N 1
ATOM 713 C CA . ILE A 1 90 ? 5.581 2.192 -16.595 1.00 90.44 90 ILE A CA 1
ATOM 714 C C . ILE A 1 90 ? 5.110 2.535 -18.012 1.00 90.44 90 ILE A C 1
ATOM 716 O O . ILE A 1 90 ? 5.741 2.129 -18.976 1.00 90.44 90 ILE A O 1
ATOM 720 N N . ASP A 1 91 ? 4.023 3.300 -18.131 1.00 86.94 91 ASP A N 1
ATOM 721 C CA . ASP A 1 91 ? 3.397 3.654 -19.399 1.00 86.94 91 ASP A CA 1
ATOM 722 C C . ASP A 1 91 ? 3.367 5.175 -19.579 1.00 86.94 91 ASP A C 1
ATOM 724 O O . ASP A 1 91 ? 3.269 5.934 -18.610 1.00 86.94 91 ASP A O 1
ATOM 728 N N . LYS A 1 92 ? 3.220 5.614 -20.833 1.00 87.44 92 LYS A N 1
ATOM 729 C CA . LYS A 1 92 ? 2.920 7.008 -21.234 1.00 87.44 92 LYS A CA 1
ATOM 730 C C . LYS A 1 92 ? 1.638 7.591 -20.632 1.00 87.44 92 LYS A C 1
ATOM 732 O O . LYS A 1 92 ? 1.323 8.755 -20.840 1.00 87.44 92 LYS A O 1
ATOM 737 N N . THR A 1 93 ? 0.857 6.773 -19.928 1.00 88.56 93 THR A N 1
ATOM 738 C CA . THR A 1 93 ? -0.351 7.213 -19.224 1.00 88.56 93 THR A CA 1
ATOM 739 C C . THR A 1 93 ? -0.043 7.982 -17.940 1.00 88.56 93 THR A C 1
ATOM 741 O O . THR A 1 93 ? -0.973 8.514 -17.334 1.00 88.56 93 THR A O 1
ATOM 744 N N . GLU A 1 94 ? 1.225 8.000 -17.503 1.00 87.19 94 GLU A N 1
ATOM 745 C CA . GLU A 1 94 ? 1.702 8.659 -16.276 1.00 87.19 94 GLU A CA 1
ATOM 746 C C . GLU A 1 94 ? 0.996 8.166 -14.998 1.00 87.19 94 GLU A C 1
ATOM 748 O O . GLU A 1 94 ? 1.052 8.786 -13.928 1.00 87.19 94 GLU A O 1
ATOM 753 N N . LYS A 1 95 ? 0.330 7.009 -15.073 1.00 92.88 95 LYS A N 1
ATOM 754 C CA . LYS A 1 95 ? -0.334 6.400 -13.924 1.00 92.88 95 LYS A CA 1
ATOM 755 C C . LYS A 1 95 ? 0.690 5.753 -13.005 1.00 92.88 95 LYS A C 1
ATOM 757 O O . LYS A 1 95 ? 1.622 5.083 -13.435 1.00 92.88 95 LYS A O 1
ATOM 762 N N . TRP A 1 96 ? 0.484 5.937 -11.706 1.00 94.06 96 TRP A N 1
ATOM 763 C CA . TRP A 1 96 ? 1.304 5.309 -10.679 1.00 94.06 96 TRP A CA 1
ATOM 764 C C . TRP A 1 96 ? 0.821 3.886 -10.409 1.00 94.06 96 TRP A C 1
ATOM 766 O O . TRP A 1 96 ? -0.309 3.675 -9.965 1.00 94.06 96 TRP A O 1
ATOM 776 N N . HIS A 1 97 ? 1.708 2.924 -10.617 1.00 94.56 97 HIS A N 1
ATOM 777 C CA . HIS A 1 97 ? 1.502 1.512 -10.327 1.00 94.56 97 HIS A CA 1
ATOM 778 C C . HIS A 1 97 ? 2.218 1.120 -9.039 1.00 94.56 97 HIS A C 1
ATOM 780 O O . HIS A 1 97 ? 3.164 1.775 -8.601 1.00 94.56 97 HIS A O 1
ATOM 786 N N . MET A 1 98 ? 1.750 0.036 -8.425 1.00 96.19 98 MET A N 1
ATOM 787 C CA . MET A 1 98 ? 2.356 -0.553 -7.235 1.00 96.19 98 MET A CA 1
ATOM 788 C C . MET A 1 98 ? 2.882 -1.930 -7.612 1.00 96.19 98 MET A C 1
ATOM 790 O O . MET A 1 98 ? 2.109 -2.840 -7.903 1.00 96.19 98 MET A O 1
ATOM 794 N N . VAL A 1 99 ? 4.199 -2.096 -7.636 1.00 95.38 99 VAL A N 1
ATOM 795 C CA . VAL A 1 99 ? 4.846 -3.265 -8.236 1.00 95.38 99 VAL A CA 1
ATOM 796 C C . VAL A 1 99 ? 5.736 -3.966 -7.215 1.00 95.38 99 VAL A C 1
ATOM 798 O O . VAL A 1 99 ? 6.520 -3.335 -6.519 1.00 95.38 99 VAL A O 1
ATOM 801 N N . CYS A 1 100 ? 5.640 -5.288 -7.089 1.00 95.44 100 CYS A N 1
ATOM 802 C CA . CYS A 1 100 ? 6.526 -6.042 -6.202 1.00 95.44 100 CYS A CA 1
ATOM 803 C C . CYS A 1 100 ? 7.951 -6.129 -6.773 1.00 95.44 100 CYS A C 1
ATOM 805 O O . CYS A 1 100 ? 8.142 -6.077 -7.987 1.00 95.44 100 CYS A O 1
ATOM 807 N N . GLY A 1 101 ? 8.959 -6.368 -5.928 1.00 91.25 101 GLY A N 1
ATOM 808 C CA . GLY A 1 101 ? 10.365 -6.401 -6.364 1.00 91.25 101 GLY A CA 1
ATOM 809 C C . GLY A 1 101 ? 10.683 -7.397 -7.494 1.00 91.25 101 GLY A C 1
ATOM 810 O O . GLY A 1 101 ? 11.578 -7.152 -8.295 1.00 91.25 101 GLY A O 1
ATOM 811 N N . LYS A 1 102 ? 9.923 -8.497 -7.617 1.00 92.19 102 LYS A N 1
ATOM 812 C CA . LYS A 1 102 ? 10.074 -9.454 -8.731 1.00 92.19 102 LYS A CA 1
ATOM 813 C C . LYS A 1 102 ? 9.590 -8.880 -10.062 1.00 92.19 102 LYS A C 1
ATOM 815 O O . LYS A 1 102 ? 10.216 -9.106 -11.089 1.00 92.19 102 LYS A O 1
ATOM 820 N N . CYS A 1 103 ? 8.460 -8.179 -10.041 1.00 93.44 103 CYS A N 1
ATOM 821 C CA . CYS A 1 103 ? 7.881 -7.586 -11.241 1.00 93.44 103 CYS A CA 1
ATOM 822 C C . CYS A 1 103 ? 8.581 -6.275 -11.610 1.00 93.44 103 CYS A C 1
ATOM 824 O O . CYS A 1 103 ? 8.660 -5.948 -12.784 1.00 93.44 103 CYS A O 1
ATOM 826 N N . TRP A 1 104 ? 9.149 -5.575 -10.627 1.00 91.75 104 TRP A N 1
ATOM 827 C CA . TRP A 1 104 ? 9.904 -4.345 -10.840 1.00 91.75 104 TRP A CA 1
ATOM 828 C C . TRP A 1 104 ? 11.085 -4.548 -11.795 1.00 91.75 104 TRP A C 1
ATOM 830 O O . TRP A 1 104 ? 11.204 -3.826 -12.775 1.00 91.75 104 TRP A O 1
ATOM 840 N N . LYS A 1 105 ? 11.871 -5.614 -11.601 1.00 88.38 105 LYS A N 1
ATOM 841 C CA . LYS A 1 105 ? 12.985 -5.955 -12.503 1.00 88.38 105 LYS A CA 1
ATOM 842 C C . LYS A 1 105 ? 12.561 -6.137 -13.963 1.00 88.38 105 LYS A C 1
ATOM 844 O O . LYS A 1 105 ? 13.382 -5.952 -14.847 1.00 88.38 105 LYS A O 1
ATOM 849 N N . LYS A 1 106 ? 11.303 -6.523 -14.209 1.00 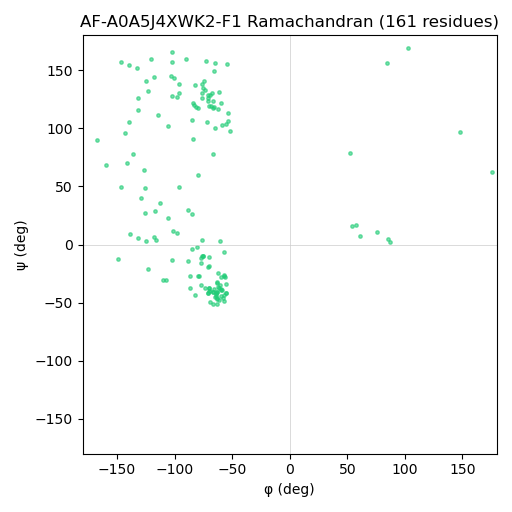88.44 106 LYS A N 1
ATOM 850 C CA . LYS A 1 106 ? 10.769 -6.692 -15.566 1.00 88.44 106 LYS A CA 1
ATOM 851 C C . LYS A 1 106 ? 10.387 -5.369 -16.225 1.00 88.44 106 LYS A C 1
ATOM 853 O O . LYS A 1 106 ? 10.363 -5.330 -17.440 1.00 88.44 106 LYS A O 1
ATOM 858 N N . VAL A 1 107 ? 10.038 -4.345 -15.440 1.00 88.25 107 VAL A N 1
ATOM 859 C CA . VAL A 1 107 ? 9.567 -3.042 -15.952 1.00 88.25 107 VAL A CA 1
ATOM 860 C C . VAL A 1 107 ? 10.623 -1.943 -15.908 1.00 88.25 107 VAL A C 1
ATOM 862 O O . VAL A 1 107 ? 10.394 -0.877 -16.457 1.00 88.25 107 VAL A O 1
ATOM 865 N N . SER A 1 108 ? 11.729 -2.162 -15.198 1.00 85.50 108 SER A N 1
ATOM 866 C CA . SER A 1 108 ? 12.830 -1.198 -15.086 1.00 85.50 108 SER A CA 1
ATOM 867 C C . SER A 1 108 ? 14.152 -1.729 -15.647 1.00 85.50 108 SER A C 1
ATOM 869 O O . SER A 1 108 ? 15.204 -1.173 -15.340 1.00 85.50 108 SER A O 1
ATOM 871 N N . GLY A 1 109 ? 14.135 -2.912 -16.275 1.00 83.12 109 GLY A N 1
ATOM 872 C CA . GLY A 1 109 ? 15.348 -3.618 -16.710 1.00 83.12 109 GLY A CA 1
ATOM 873 C C . GLY A 1 109 ? 16.316 -4.004 -15.579 1.00 83.12 109 GLY A C 1
ATOM 874 O O . GLY A 1 109 ? 17.419 -4.479 -15.834 1.00 83.12 109 GLY A O 1
ATOM 875 N N . GLY A 1 110 ? 15.932 -3.813 -14.310 1.00 78.94 110 GLY A N 1
ATOM 876 C CA . GLY A 1 110 ? 16.822 -3.964 -13.154 1.00 78.94 110 GLY A CA 1
ATOM 877 C C . GLY A 1 110 ? 17.649 -2.717 -12.813 1.00 78.94 110 GLY A C 1
ATOM 878 O O . GLY A 1 110 ? 18.448 -2.779 -11.877 1.00 78.94 110 GLY A O 1
ATOM 879 N N . VAL A 1 111 ? 17.430 -1.594 -13.503 1.00 79.62 111 VAL A N 1
ATOM 880 C CA . VAL A 1 111 ? 18.061 -0.293 -13.232 1.00 79.62 111 VAL A CA 1
ATOM 881 C C . VAL A 1 111 ? 17.087 0.609 -12.463 1.00 79.62 111 VAL A C 1
ATOM 883 O O . VAL A 1 111 ? 15.872 0.549 -12.656 1.00 79.62 111 VAL A O 1
ATOM 886 N N . VAL A 1 112 ? 17.603 1.416 -11.530 1.00 71.00 112 VAL A N 1
ATOM 887 C CA . VAL A 1 112 ? 16.781 2.255 -10.634 1.00 71.00 112 VAL A CA 1
ATOM 888 C C . VAL A 1 112 ? 16.104 3.410 -11.372 1.00 71.00 112 VAL A C 1
ATOM 890 O O . VAL A 1 112 ? 14.942 3.692 -11.083 1.00 71.00 112 VAL A O 1
ATOM 893 N N . ASP A 1 113 ? 16.788 4.008 -12.348 1.00 69.19 113 ASP A N 1
ATOM 894 C CA . ASP A 1 113 ? 16.304 5.157 -13.128 1.00 69.19 113 ASP A CA 1
ATOM 895 C C . ASP A 1 113 ? 15.770 4.780 -14.520 1.00 69.19 113 ASP A C 1
ATOM 897 O O . ASP A 1 113 ? 15.470 5.656 -15.331 1.00 69.19 113 ASP A O 1
ATOM 901 N N . GLY A 1 114 ? 15.583 3.479 -14.759 1.00 65.12 114 GLY A N 1
ATOM 902 C CA . GLY A 1 114 ? 15.224 2.935 -16.063 1.00 65.12 114 GLY A CA 1
ATOM 903 C C . GLY A 1 114 ? 16.442 2.712 -16.956 1.00 65.12 114 GLY A C 1
ATOM 904 O O . GLY A 1 114 ? 17.515 3.282 -16.767 1.00 65.12 114 GLY A O 1
ATOM 905 N N . ASP A 1 115 ? 16.264 1.807 -17.896 1.00 74.62 115 ASP A N 1
ATOM 906 C CA . ASP A 1 115 ? 17.163 1.441 -18.980 1.00 74.62 115 ASP A CA 1
ATOM 907 C C . ASP A 1 115 ? 16.688 2.074 -20.298 1.00 74.62 115 ASP A C 1
ATOM 909 O O . ASP A 1 115 ? 15.556 2.556 -20.388 1.00 74.62 115 ASP A O 1
ATOM 913 N N . ASP A 1 116 ? 17.541 2.080 -21.329 1.00 75.75 116 ASP A N 1
ATOM 914 C CA . ASP A 1 116 ? 17.208 2.653 -22.645 1.00 75.75 116 ASP A CA 1
ATOM 915 C C . ASP A 1 116 ? 15.945 2.020 -23.269 1.00 75.75 116 ASP A C 1
ATOM 917 O O . ASP A 1 116 ? 15.222 2.682 -24.016 1.00 75.75 116 ASP A O 1
ATOM 921 N N . ASP A 1 117 ? 15.629 0.771 -22.910 1.00 78.81 117 ASP A N 1
ATOM 922 C CA . ASP A 1 117 ? 14.428 0.058 -23.358 1.00 78.81 117 ASP A CA 1
ATOM 923 C C . ASP A 1 117 ? 13.134 0.498 -22.633 1.00 78.81 117 ASP A C 1
ATOM 925 O O . ASP A 1 117 ? 12.032 0.182 -23.092 1.00 78.81 117 ASP A O 1
ATOM 929 N N . HIS A 1 118 ? 13.230 1.267 -21.540 1.00 80.31 118 HIS A N 1
ATOM 930 C CA . HIS A 1 118 ? 12.091 1.727 -20.733 1.00 80.31 118 HIS A CA 1
ATOM 931 C C . HIS A 1 118 ? 12.090 3.262 -20.552 1.00 80.31 118 HIS A C 1
ATOM 933 O O . HIS A 1 118 ? 12.172 3.764 -19.427 1.00 80.31 118 HIS A O 1
ATOM 939 N N . PRO A 1 119 ? 11.932 4.051 -21.636 1.00 81.94 119 PRO A N 1
ATOM 940 C CA . PRO A 1 119 ? 12.047 5.517 -21.594 1.00 81.94 119 PRO A CA 1
ATOM 941 C C . PRO A 1 119 ? 10.988 6.191 -20.703 1.00 81.94 119 PRO A C 1
ATOM 943 O O . PRO A 1 119 ? 11.248 7.209 -20.051 1.00 81.94 119 PRO A O 1
ATOM 946 N N . ASP A 1 120 ? 9.798 5.591 -20.646 1.00 84.38 120 ASP A N 1
ATOM 947 C CA . ASP A 1 120 ? 8.647 6.096 -19.895 1.00 84.38 120 ASP A CA 1
ATOM 948 C C . ASP A 1 120 ? 8.673 5.676 -18.411 1.00 84.38 120 ASP A C 1
ATOM 950 O O . ASP A 1 120 ? 7.814 6.093 -17.629 1.00 84.38 120 ASP A O 1
ATOM 954 N N . TYR A 1 121 ? 9.656 4.870 -17.990 1.00 90.06 121 TYR A N 1
ATOM 955 C CA . TYR A 1 121 ? 9.750 4.422 -16.607 1.00 90.06 121 TYR A CA 1
ATOM 956 C C . TYR A 1 121 ? 10.149 5.571 -15.675 1.00 90.06 121 TYR A C 1
ATOM 958 O O . TYR A 1 121 ? 11.153 6.253 -15.887 1.00 90.06 121 TYR A O 1
ATOM 966 N N . ARG A 1 122 ? 9.381 5.771 -14.597 1.00 90.38 122 ARG A N 1
ATOM 967 C CA . ARG A 1 122 ? 9.696 6.754 -13.546 1.00 90.38 122 ARG A CA 1
ATOM 968 C C . ARG A 1 122 ? 9.575 6.130 -12.166 1.00 90.38 122 ARG A C 1
ATOM 970 O O . ARG A 1 122 ? 8.524 5.598 -11.795 1.00 90.38 122 ARG A O 1
ATOM 977 N N . TYR A 1 123 ? 10.635 6.246 -11.369 1.00 92.31 123 TYR A N 1
ATOM 978 C CA . TYR A 1 123 ? 10.630 5.795 -9.983 1.00 92.31 123 TYR A CA 1
ATOM 979 C C . TYR A 1 123 ? 9.859 6.768 -9.080 1.00 92.31 123 TYR A C 1
ATOM 981 O O . TYR A 1 123 ? 10.079 7.977 -9.090 1.00 92.31 123 TYR A O 1
ATOM 989 N N . GLY A 1 124 ? 8.948 6.227 -8.273 1.00 92.75 124 GLY A N 1
ATOM 990 C CA . GLY A 1 124 ? 8.072 6.982 -7.380 1.00 92.75 124 GLY A CA 1
ATOM 991 C C . GLY A 1 124 ? 8.291 6.709 -5.898 1.00 92.75 124 GLY A C 1
ATOM 992 O O . GLY A 1 124 ? 7.521 7.225 -5.089 1.00 92.75 124 GLY A O 1
ATOM 993 N N . GLY A 1 125 ? 9.276 5.898 -5.515 1.00 93.25 125 GLY A N 1
ATOM 994 C CA . GLY A 1 125 ? 9.538 5.553 -4.118 1.00 93.25 125 GLY A CA 1
ATOM 995 C C . GLY A 1 125 ? 9.059 4.161 -3.704 1.00 93.25 125 GLY A C 1
ATOM 996 O O . GLY A 1 125 ? 8.320 3.475 -4.410 1.00 93.25 125 GLY A O 1
ATOM 997 N N . LEU A 1 126 ? 9.481 3.754 -2.512 1.00 94.44 126 LEU A N 1
ATOM 998 C CA . LEU A 1 126 ? 9.192 2.450 -1.928 1.00 94.44 126 LEU A CA 1
ATOM 999 C C . LEU A 1 126 ? 8.016 2.560 -0.952 1.00 94.44 126 LEU A C 1
ATOM 1001 O O . LEU A 1 126 ? 8.033 3.370 -0.026 1.00 94.44 126 LEU A O 1
ATOM 1005 N N . TRP A 1 127 ? 7.003 1.727 -1.140 1.00 94.19 127 TRP A N 1
ATOM 1006 C CA . TRP A 1 127 ? 5.889 1.551 -0.220 1.00 94.19 127 TRP A CA 1
ATOM 1007 C C . TRP A 1 127 ? 6.155 0.347 0.692 1.00 94.19 127 TRP A C 1
ATOM 1009 O O . TRP A 1 127 ? 6.501 -0.739 0.221 1.00 94.19 127 TRP A O 1
ATOM 1019 N N . LYS A 1 128 ? 5.984 0.543 2.003 1.00 91.69 128 LYS A N 1
ATOM 1020 C CA . LYS A 1 128 ? 6.188 -0.477 3.038 1.00 91.69 128 LYS A CA 1
ATOM 1021 C C . LYS A 1 128 ? 4.932 -0.617 3.888 1.00 91.69 128 LYS A C 1
ATOM 1023 O O . LYS A 1 128 ? 4.320 0.389 4.253 1.00 91.69 128 LYS A O 1
ATOM 1028 N N . ASN A 1 129 ? 4.591 -1.846 4.256 1.00 91.06 129 ASN A N 1
ATOM 1029 C CA . ASN A 1 129 ? 3.580 -2.103 5.269 1.00 91.06 129 ASN A CA 1
ATOM 1030 C C . ASN A 1 129 ? 4.130 -1.730 6.655 1.00 91.06 129 ASN A C 1
ATOM 1032 O O . ASN A 1 129 ? 4.949 -2.446 7.237 1.00 91.06 129 ASN A O 1
ATOM 1036 N N . LEU A 1 130 ? 3.660 -0.602 7.192 1.00 84.38 130 LEU A N 1
ATOM 1037 C CA . LEU A 1 130 ? 4.069 -0.097 8.506 1.00 84.38 130 LEU A CA 1
ATOM 1038 C C . LEU A 1 130 ? 3.698 -1.057 9.642 1.00 84.38 130 LEU A C 1
ATOM 1040 O O . LEU A 1 130 ? 4.361 -1.073 10.664 1.00 84.38 130 LEU A O 1
ATOM 1044 N N . HIS A 1 131 ? 2.690 -1.911 9.452 1.00 80.81 131 HIS A N 1
ATOM 1045 C CA . HIS A 1 131 ? 2.271 -2.878 10.467 1.00 80.81 131 HIS A CA 1
ATOM 1046 C C . HIS A 1 131 ? 3.203 -4.095 10.584 1.00 80.81 131 HIS A C 1
ATOM 1048 O O . HIS A 1 131 ? 3.068 -4.889 11.516 1.00 80.81 131 HIS A O 1
ATOM 1054 N N . LYS A 1 132 ? 4.140 -4.249 9.641 1.00 74.81 132 LYS A N 1
ATOM 1055 C CA . LYS A 1 132 ? 5.153 -5.312 9.628 1.00 74.81 132 LYS A CA 1
ATOM 1056 C C . LYS A 1 132 ? 6.557 -4.821 9.953 1.00 74.81 132 LYS A C 1
ATOM 1058 O O . LYS A 1 132 ? 7.337 -5.594 10.502 1.00 74.81 132 LYS A O 1
ATOM 1063 N N . ALA A 1 133 ? 6.875 -3.573 9.609 1.00 61.41 133 ALA A N 1
ATOM 1064 C CA . ALA A 1 133 ? 8.226 -3.023 9.712 1.00 61.41 133 ALA A CA 1
ATOM 1065 C C . ALA A 1 133 ? 8.789 -3.034 11.147 1.00 61.41 133 ALA A C 1
ATOM 1067 O O . ALA A 1 133 ? 9.993 -3.190 11.314 1.00 61.41 133 ALA A O 1
ATOM 1068 N N . ASP A 1 134 ? 7.924 -2.969 12.160 1.00 59.44 134 ASP A N 1
ATOM 1069 C CA . ASP A 1 134 ? 8.324 -2.921 13.573 1.00 59.44 134 ASP A CA 1
ATOM 1070 C C . ASP A 1 134 ? 8.685 -4.297 14.171 1.00 59.44 134 ASP A C 1
ATOM 1072 O O . ASP A 1 134 ? 9.039 -4.382 15.343 1.00 59.44 134 ASP A O 1
ATOM 1076 N N . LYS A 1 135 ? 8.578 -5.396 13.404 1.00 55.59 135 LYS A N 1
ATOM 1077 C CA . LYS A 1 135 ? 8.845 -6.761 13.906 1.00 55.59 135 LYS A CA 1
ATOM 1078 C C . LYS A 1 135 ? 10.237 -7.306 13.588 1.00 55.59 135 LYS A C 1
ATOM 1080 O O . LYS A 1 135 ? 10.455 -8.503 13.781 1.00 55.59 135 LYS A O 1
ATOM 1085 N N . LEU A 1 136 ? 11.168 -6.496 13.083 1.00 53.81 136 LEU A N 1
ATOM 1086 C CA . LEU A 1 136 ? 12.542 -6.978 12.960 1.00 53.81 136 LEU A CA 1
ATOM 1087 C C . LEU A 1 136 ? 13.137 -7.082 14.375 1.00 53.81 136 LEU A C 1
ATOM 1089 O O . LEU A 1 136 ? 13.094 -6.089 15.101 1.00 53.81 136 LEU A O 1
ATOM 1093 N N . PRO A 1 137 ? 13.634 -8.255 14.806 1.00 52.50 137 PRO A N 1
ATOM 1094 C CA . PRO A 1 137 ? 14.256 -8.361 16.114 1.00 52.50 137 PRO A CA 1
ATOM 1095 C C . PRO A 1 137 ? 15.483 -7.443 16.158 1.00 52.50 137 PRO A C 1
ATOM 1097 O O . PRO A 1 137 ? 16.336 -7.499 15.278 1.00 52.50 137 PRO A O 1
ATOM 1100 N N . ASP A 1 138 ? 15.582 -6.641 17.216 1.00 55.81 138 ASP A N 1
ATOM 1101 C CA . ASP A 1 138 ? 16.724 -5.778 17.575 1.00 55.81 138 ASP A CA 1
ATOM 1102 C C . ASP A 1 138 ? 18.036 -6.571 17.816 1.00 55.81 138 ASP A C 1
ATOM 1104 O O . ASP A 1 138 ? 19.076 -6.034 18.175 1.00 55.81 138 ASP A O 1
ATOM 1108 N N . SER A 1 139 ? 18.018 -7.891 17.612 1.00 52.59 139 SER A N 1
ATOM 1109 C CA . SER A 1 139 ? 19.084 -8.823 17.982 1.00 52.59 139 SER A CA 1
ATOM 1110 C C . SER A 1 139 ? 20.213 -8.951 16.950 1.00 52.59 139 SER A C 1
ATOM 1112 O O . SER A 1 139 ? 20.853 -9.995 16.883 1.00 52.59 139 SER A O 1
ATOM 1114 N N . LEU A 1 140 ? 20.454 -7.928 16.129 1.00 53.19 140 LEU A N 1
ATOM 1115 C CA . LEU A 1 140 ? 21.694 -7.786 15.349 1.00 53.19 140 LEU A CA 1
ATOM 1116 C C . LEU A 1 140 ? 22.354 -6.420 15.601 1.00 53.19 140 LEU A C 1
ATOM 1118 O O . LEU A 1 140 ? 23.060 -5.908 14.736 1.00 53.19 140 LEU A O 1
ATOM 1122 N N . HIS A 1 141 ? 22.137 -5.823 16.779 1.00 47.84 141 HIS A N 1
ATOM 1123 C CA . HIS A 1 141 ? 23.068 -4.816 17.279 1.00 47.84 141 HIS A CA 1
ATOM 1124 C C . HIS A 1 141 ? 24.430 -5.493 17.473 1.00 47.84 141 HIS A C 1
ATOM 1126 O O . HIS A 1 141 ? 24.564 -6.444 18.242 1.00 47.84 141 HIS A O 1
ATOM 1132 N N . GLU A 1 142 ? 25.417 -5.029 16.716 1.00 53.47 142 GLU A N 1
ATOM 1133 C CA . GLU A 1 142 ? 26.816 -5.441 16.768 1.00 53.47 142 GLU A CA 1
ATOM 1134 C C . GLU A 1 142 ? 27.343 -5.347 18.212 1.00 53.47 142 GLU A C 1
ATOM 1136 O O . GLU A 1 142 ? 27.689 -4.271 18.693 1.00 53.47 142 GLU A O 1
ATOM 1141 N N . GLY A 1 143 ? 27.355 -6.476 18.924 1.00 48.34 143 GLY A N 1
ATOM 1142 C CA . GLY A 1 143 ? 27.815 -6.551 20.315 1.00 48.34 143 GLY A CA 1
ATOM 1143 C C . GLY A 1 143 ? 28.454 -7.879 20.725 1.00 48.34 143 GLY A C 1
ATOM 1144 O O . GLY A 1 143 ? 29.136 -7.923 21.742 1.00 48.34 143 GLY A O 1
ATOM 1145 N N . ASP A 1 144 ? 28.337 -8.937 19.920 1.00 51.22 144 ASP A N 1
ATOM 1146 C CA . ASP A 1 144 ? 28.910 -10.253 20.231 1.00 51.22 144 ASP A CA 1
ATOM 1147 C C . ASP A 1 144 ? 30.284 -10.470 19.562 1.00 51.22 144 ASP A C 1
ATOM 1149 O O . ASP A 1 144 ? 30.537 -11.502 18.938 1.00 51.22 144 ASP A O 1
ATOM 1153 N N . ILE A 1 145 ? 31.214 -9.518 19.702 1.00 54.62 145 ILE A N 1
ATOM 1154 C CA . ILE A 1 145 ? 32.647 -9.852 19.624 1.00 54.62 145 ILE A CA 1
ATOM 1155 C C . ILE A 1 145 ? 33.039 -10.323 21.024 1.00 54.62 145 ILE A C 1
ATOM 1157 O O . ILE A 1 145 ? 33.373 -9.529 21.898 1.00 54.62 145 ILE A O 1
ATOM 1161 N N . ARG A 1 146 ? 32.926 -11.635 21.246 1.00 50.25 146 ARG A N 1
ATOM 1162 C CA . ARG A 1 146 ? 33.325 -12.315 22.486 1.00 50.25 146 ARG A CA 1
ATOM 1163 C C . ARG A 1 146 ? 34.779 -11.969 22.821 1.00 50.25 146 ARG A C 1
ATOM 1165 O O . ARG A 1 146 ? 35.692 -12.410 22.127 1.00 50.25 146 ARG A O 1
ATOM 1172 N N . ALA A 1 147 ? 34.987 -11.238 23.909 1.00 49.41 147 ALA A N 1
ATOM 1173 C CA . ALA A 1 147 ? 36.292 -10.990 24.515 1.00 49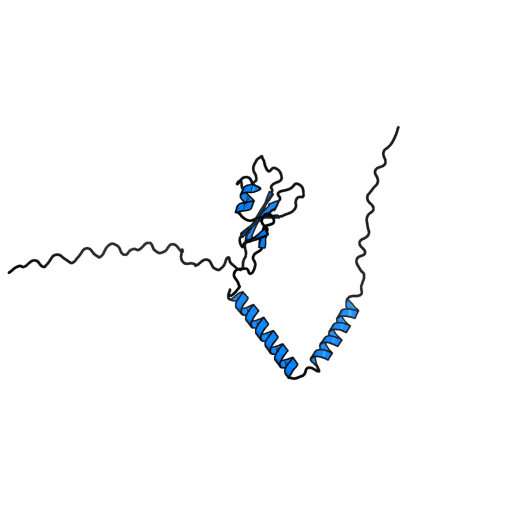.41 147 ALA A CA 1
ATOM 1174 C C . ALA A 1 147 ? 36.672 -12.080 25.541 1.00 49.41 147 ALA A C 1
ATOM 1176 O O . ALA A 1 147 ? 37.406 -11.805 26.480 1.00 49.41 147 ALA A O 1
ATOM 1177 N N . ASP A 1 148 ? 36.205 -13.321 25.359 1.00 52.41 148 ASP A N 1
ATOM 1178 C CA . ASP A 1 148 ? 36.377 -14.408 26.338 1.00 52.41 148 ASP A CA 1
ATOM 1179 C C . ASP A 1 148 ? 37.303 -15.531 25.830 1.00 52.41 148 ASP A C 1
ATOM 1181 O O . ASP A 1 148 ? 37.060 -16.710 26.083 1.00 52.41 148 ASP A O 1
ATOM 1185 N N . SER A 1 149 ? 38.350 -15.201 25.062 1.00 54.16 149 SER A N 1
ATOM 1186 C CA . SER A 1 149 ? 39.236 -16.204 24.440 1.00 54.16 149 SER A CA 1
ATOM 1187 C C . SER A 1 149 ? 40.700 -16.171 24.905 1.00 54.16 149 SER A C 1
ATOM 1189 O O . SER A 1 149 ? 41.567 -16.573 24.130 1.00 54.16 149 SER A O 1
ATOM 1191 N N . LEU A 1 150 ? 41.011 -15.743 26.138 1.00 56.09 150 LEU A N 1
ATOM 1192 C CA . LEU A 1 150 ? 42.402 -15.781 26.635 1.00 56.09 150 LEU A CA 1
ATOM 1193 C C . LEU A 1 150 ? 42.660 -16.370 28.033 1.00 56.09 150 LEU A C 1
ATOM 1195 O O . LEU A 1 150 ? 43.821 -16.418 28.411 1.00 56.09 150 LEU A O 1
ATOM 1199 N N . ASP A 1 151 ? 41.679 -16.935 28.743 1.00 56.44 151 ASP A N 1
ATOM 1200 C CA . ASP A 1 151 ? 41.933 -17.532 30.074 1.00 56.44 151 ASP A CA 1
ATOM 1201 C C . ASP A 1 151 ? 41.467 -18.991 30.200 1.00 56.44 151 ASP A C 1
ATOM 1203 O O . ASP A 1 151 ? 40.781 -19.367 31.147 1.00 56.44 151 ASP A O 1
ATOM 1207 N N . ASN A 1 152 ? 41.824 -19.853 29.241 1.00 53.69 152 ASN A N 1
ATOM 1208 C CA . ASN A 1 152 ? 41.647 -21.298 29.439 1.00 53.69 152 ASN A CA 1
ATOM 1209 C C . ASN A 1 152 ? 42.729 -22.157 28.768 1.00 53.69 152 ASN A C 1
ATO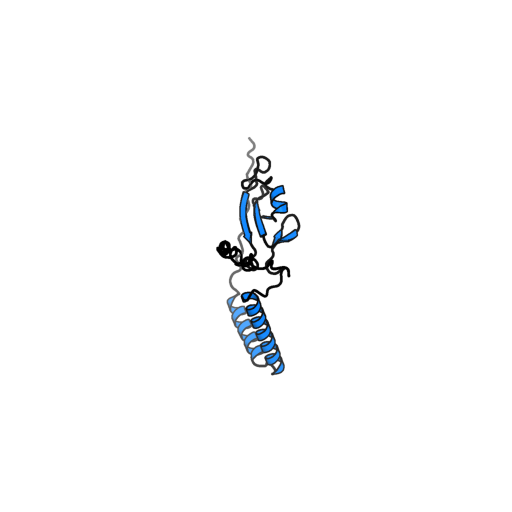M 1211 O O . ASN A 1 152 ? 42.438 -23.115 28.051 1.00 53.69 152 ASN A O 1
ATOM 1215 N N . LEU A 1 153 ? 43.996 -21.804 29.000 1.00 54.41 153 LEU A N 1
ATOM 1216 C CA . LEU A 1 153 ? 45.132 -22.688 28.723 1.00 54.41 153 LEU A CA 1
ATOM 1217 C C . LEU A 1 153 ? 46.065 -22.796 29.931 1.00 54.41 153 LEU A C 1
ATOM 1219 O O . LEU A 1 153 ? 47.281 -22.821 29.791 1.00 54.41 153 LEU A O 1
ATOM 1223 N N . GLU A 1 154 ? 45.506 -22.879 31.132 1.00 55.41 154 GLU A N 1
ATOM 1224 C CA . GLU A 1 154 ? 46.302 -23.220 32.301 1.00 55.41 154 GLU A CA 1
ATOM 1225 C C . GLU A 1 154 ? 45.465 -24.098 33.214 1.00 55.41 154 GLU A C 1
ATOM 1227 O O . GLU A 1 154 ? 44.602 -23.610 33.931 1.00 55.41 154 GLU A O 1
ATOM 1232 N N . THR A 1 155 ? 45.662 -25.411 33.074 1.00 56.59 155 THR A N 1
ATOM 1233 C CA . THR A 1 155 ? 45.474 -26.492 34.061 1.00 56.59 155 THR A CA 1
ATOM 1234 C C . THR A 1 155 ? 45.054 -27.738 33.290 1.00 56.59 155 THR A C 1
ATOM 1236 O O . THR A 1 155 ? 43.893 -27.845 32.953 1.00 56.59 155 THR A O 1
ATOM 1239 N N . HIS A 1 156 ? 45.989 -28.643 32.968 1.00 54.41 156 HIS A N 1
ATOM 1240 C CA . HIS A 1 156 ? 45.808 -30.111 32.885 1.00 54.41 156 HIS A CA 1
ATOM 1241 C C . HIS A 1 156 ? 47.108 -30.768 32.366 1.00 54.41 156 HIS A C 1
ATOM 1243 O O . HIS A 1 156 ? 47.135 -31.406 31.321 1.00 54.41 156 HIS A O 1
ATOM 1249 N N . HIS A 1 157 ? 48.209 -30.633 33.111 1.00 54.28 157 HIS A N 1
ATOM 1250 C CA . HIS A 1 157 ? 49.375 -31.517 32.971 1.00 54.28 157 HIS A CA 1
ATOM 1251 C C . HIS A 1 157 ? 49.970 -31.809 34.351 1.00 54.28 157 HIS A C 1
ATOM 1253 O O . HIS A 1 157 ? 51.036 -31.326 34.710 1.00 54.28 157 HIS A O 1
ATOM 1259 N N . ALA A 1 158 ? 49.247 -32.588 35.154 1.00 56.31 158 ALA A N 1
ATOM 1260 C CA . ALA A 1 158 ? 49.795 -33.199 36.362 1.00 56.31 158 ALA A CA 1
ATOM 1261 C C . ALA A 1 158 ? 48.946 -34.405 36.785 1.00 56.31 158 ALA A C 1
ATOM 1263 O O . ALA A 1 158 ? 48.246 -34.343 37.790 1.00 56.31 158 ALA A O 1
ATOM 1264 N N . ASN A 1 159 ? 48.969 -35.492 36.005 1.00 60.19 159 ASN A N 1
ATOM 1265 C CA . ASN A 1 159 ? 48.805 -36.835 36.573 1.00 60.19 159 ASN A CA 1
ATOM 1266 C C . ASN A 1 159 ? 49.171 -37.934 35.565 1.00 60.19 159 ASN A C 1
ATOM 1268 O O . ASN A 1 159 ? 48.326 -38.407 34.811 1.00 60.19 159 ASN A O 1
ATOM 1272 N N . GLN A 1 160 ? 50.437 -38.346 35.556 1.00 51.56 160 GLN A N 1
ATOM 1273 C CA . GLN A 1 160 ? 50.824 -39.687 35.114 1.00 51.56 160 GLN A CA 1
ATOM 1274 C C . GLN A 1 160 ? 51.859 -40.226 36.105 1.00 51.56 160 GLN A C 1
ATOM 1276 O O . GLN A 1 160 ? 53.060 -40.180 35.866 1.00 51.56 160 GLN A O 1
ATOM 1281 N N . GLY A 1 161 ? 51.369 -40.674 37.260 1.00 48.81 161 GLY A N 1
ATOM 1282 C CA . GLY A 1 161 ? 52.080 -41.598 38.137 1.00 48.81 161 GLY A CA 1
ATOM 1283 C C . GLY A 1 161 ? 51.430 -42.974 38.012 1.00 48.81 161 GLY A C 1
ATOM 1284 O O . GLY A 1 161 ? 50.344 -43.196 38.539 1.00 48.81 161 GLY A O 1
ATOM 1285 N N . THR A 1 162 ? 52.062 -43.865 37.258 1.00 54.81 162 THR A N 1
ATOM 1286 C CA . THR A 1 162 ? 51.803 -45.316 37.239 1.00 54.81 162 THR A CA 1
ATOM 1287 C C . THR A 1 162 ? 52.698 -46.014 38.286 1.00 54.81 162 THR A C 1
ATOM 1289 O O . THR A 1 162 ? 53.665 -45.387 38.716 1.00 54.81 162 THR A O 1
ATOM 1292 N N . PRO A 1 163 ? 52.350 -47.237 38.739 1.00 62.88 163 PRO A N 1
ATOM 1293 C CA . PRO A 1 163 ? 52.604 -47.740 40.099 1.00 62.88 163 PRO A CA 1
ATOM 1294 C C . PRO A 1 163 ? 54.067 -48.000 40.467 1.00 62.88 163 PRO A C 1
ATOM 1296 O O . PRO A 1 163 ? 54.872 -48.309 39.560 1.00 62.88 163 PRO A O 1
#

Mean predicted aligned error: 17.66 Å

Radius of gyration: 33.06 Å; Cα contacts (8 Å, |Δi|>4): 129; chains: 1; bounding box: 88×77×90 Å